Protein AF-A0A484VR83-F1 (afdb_monomer)

pLDDT: mean 84.66, std 15.94, range [39.41, 95.12]

InterPro domains:
  IPR002302 Leucine-tRNA ligase [PTHR43740] (10-91)
  IPR009008 Valyl/Leucyl/Isoleucyl-tRNA synthetase, editing domain [G3DSA:3.90.740.10] (3-96)
  IPR009008 Valyl/Leucyl/Isoleucyl-tRNA synthetase, editing domain [SSF50677] (5-93)
  IPR025709 Leucyl-tRNA synthetase, editing domain [PF13603] (9-93)

Organism: Escherichia coli (NCBI:txid562)

Nearest PDB structures (foldseek):
  5on3-assembly1_A  TM=9.960E-01  e=7.427E-13  Escherichia coli K-12
  2ajg-assembly2_B  TM=9.868E-01  e=5.677E-13  Escherichia coli
  2aji-assembly1_A  TM=9.731E-01  e=8.494E-13  Escherichia coli
  4arc-assembly1_A  TM=9.915E-01  e=1.778E-12  Escherichia coli K-12
  5on3-assembly2_D  TM=9.495E-01  e=7.943E-13  Escherichia coli K-12

Foldseek 3Di:
DDDDCPPDDPKDKDFPVDWDQDPQARDTDTDIDIPPQDCVPDPSDDDQQLQADQVSVSVCVVVVHDHDDFFADPVRHGDDPVPGHNNDDHDGDDPHPD

Structure (mmCIF, N/CA/C/O backbone):
data_AF-A0A484VR83-F1
#
_entry.id   AF-A0A484VR83-F1
#
loop_
_atom_site.group_PDB
_atom_site.id
_atom_site.type_symbol
_atom_site.label_atom_id
_atom_site.label_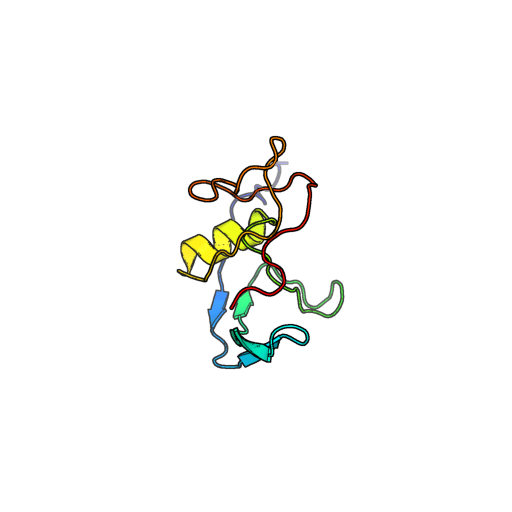alt_id
_atom_site.label_comp_id
_atom_site.label_asym_id
_atom_site.label_entity_id
_atom_site.label_seq_id
_atom_site.pdbx_PDB_ins_code
_atom_site.Cartn_x
_atom_site.Cartn_y
_atom_site.Cartn_z
_atom_site.occupancy
_atom_site.B_iso_or_equiv
_atom_site.auth_seq_id
_atom_site.auth_comp_id
_atom_site.auth_asym_id
_atom_site.auth_atom_id
_atom_site.pdbx_PDB_model_num
ATOM 1 N N . MET A 1 1 ? -11.142 37.823 -8.256 1.00 40.00 1 MET A N 1
ATOM 2 C CA . MET A 1 1 ? -11.480 36.614 -7.468 1.00 40.00 1 MET A CA 1
ATOM 3 C C . MET A 1 1 ? -10.237 35.743 -7.327 1.00 40.00 1 MET A C 1
ATOM 5 O O . MET A 1 1 ? -9.712 35.314 -8.350 1.00 40.00 1 MET A O 1
ATOM 9 N N . PRO A 1 2 ? -9.700 35.530 -6.116 1.00 40.84 2 PRO A N 1
ATOM 10 C CA . PRO A 1 2 ? -8.487 34.742 -5.941 1.00 40.84 2 PRO A CA 1
ATOM 11 C C . PRO A 1 2 ? -8.808 33.253 -6.136 1.00 40.84 2 PRO A C 1
ATOM 13 O O . PRO A 1 2 ? -9.695 32.705 -5.487 1.00 40.84 2 PRO A O 1
ATOM 16 N N . LYS A 1 3 ? -8.092 32.606 -7.062 1.00 39.41 3 LYS A N 1
ATOM 17 C CA . LYS A 1 3 ? -8.181 31.168 -7.351 1.00 39.41 3 LYS A CA 1
ATOM 18 C C . LYS A 1 3 ? -7.906 30.388 -6.057 1.00 39.41 3 LYS A C 1
ATOM 20 O O . LYS A 1 3 ? -6.783 30.430 -5.550 1.00 39.41 3 LYS A O 1
ATOM 25 N N . LEU A 1 4 ? -8.921 29.719 -5.501 1.00 43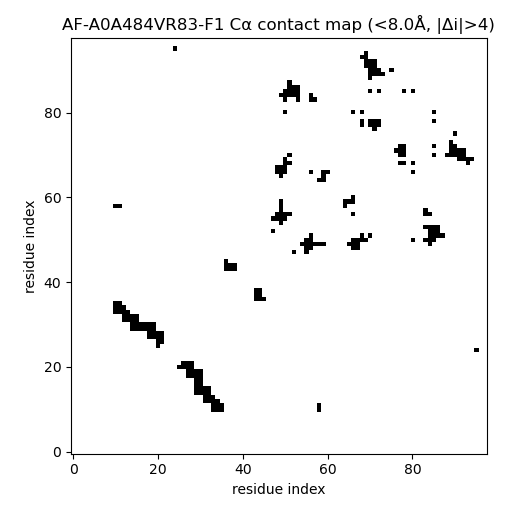.34 4 LEU A N 1
ATOM 26 C CA . LEU A 1 4 ? -8.782 28.913 -4.286 1.00 43.34 4 LEU A CA 1
ATOM 27 C C . LEU A 1 4 ? -7.660 27.874 -4.468 1.00 43.34 4 LEU A C 1
ATOM 29 O O . LEU A 1 4 ? -7.705 27.016 -5.350 1.00 43.34 4 LEU A O 1
ATOM 33 N N . LYS A 1 5 ? -6.641 27.964 -3.606 1.00 41.19 5 LYS A N 1
ATOM 34 C CA . LYS A 1 5 ? -5.558 26.987 -3.435 1.00 41.19 5 LYS A CA 1
ATOM 35 C C . LYS A 1 5 ? -6.124 25.683 -2.845 1.00 41.19 5 LYS A C 1
ATOM 37 O O . LYS A 1 5 ? -5.929 25.406 -1.668 1.00 41.19 5 LYS A O 1
ATOM 42 N N . TRP A 1 6 ? -6.757 24.841 -3.655 1.00 41.59 6 TRP A N 1
ATOM 43 C CA . TRP A 1 6 ? -7.144 23.477 -3.246 1.00 41.59 6 TRP A CA 1
ATOM 44 C C . TRP A 1 6 ? -5.936 22.538 -3.041 1.00 41.59 6 TRP A C 1
ATOM 46 O O . TRP A 1 6 ? -6.039 21.483 -2.426 1.00 41.59 6 TRP A O 1
ATOM 56 N N . ARG A 1 7 ? -4.745 22.948 -3.494 1.00 43.72 7 ARG A N 1
ATOM 57 C CA . ARG A 1 7 ? -3.543 22.109 -3.641 1.00 43.72 7 ARG A CA 1
ATOM 58 C C . ARG A 1 7 ? -2.752 21.809 -2.354 1.00 43.72 7 ARG A C 1
ATOM 60 O O . ARG A 1 7 ? -1.567 21.507 -2.453 1.00 43.72 7 ARG A O 1
ATOM 67 N N . ARG A 1 8 ? -3.307 21.999 -1.149 1.00 45.91 8 ARG A N 1
ATOM 68 C CA . ARG A 1 8 ? -2.482 21.990 0.082 1.00 45.91 8 ARG A CA 1
ATOM 69 C C . ARG A 1 8 ? -3.147 21.473 1.359 1.00 45.91 8 ARG A C 1
ATOM 71 O O . ARG A 1 8 ? -2.744 21.859 2.453 1.00 45.91 8 ARG A O 1
ATOM 78 N N . TRP A 1 9 ? -4.136 20.593 1.251 1.00 58.94 9 TRP A N 1
ATOM 79 C CA . TRP A 1 9 ? -4.622 19.874 2.430 1.00 58.94 9 TRP A CA 1
ATOM 80 C C . TRP A 1 9 ? -3.694 18.693 2.716 1.00 58.94 9 TRP A C 1
ATOM 82 O O . TRP A 1 9 ? -3.487 17.838 1.860 1.00 58.94 9 TRP A O 1
ATOM 92 N N . ARG A 1 10 ? -3.092 18.660 3.914 1.00 70.06 10 ARG A N 1
ATOM 93 C CA . ARG A 1 10 ? -2.299 17.503 4.357 1.00 70.06 10 ARG A CA 1
ATOM 94 C C . ARG A 1 10 ? -3.206 16.272 4.354 1.00 70.06 10 ARG A C 1
ATOM 96 O O . ARG A 1 10 ? -4.270 16.308 4.973 1.00 70.06 10 ARG A O 1
ATOM 103 N N . LYS A 1 11 ? -2.763 15.187 3.715 1.00 77.00 11 LYS A N 1
ATOM 104 C CA . LYS A 1 11 ? -3.419 13.879 3.823 1.00 77.00 11 LYS A CA 1
ATOM 105 C C . LYS A 1 11 ? -3.455 13.476 5.285 1.00 77.00 11 LYS A C 1
ATOM 107 O O . LYS A 1 11 ? -2.417 13.491 5.954 1.00 77.00 11 LYS A O 1
ATOM 112 N N . LYS A 1 12 ? -4.644 13.194 5.796 1.00 87.00 12 LYS A N 1
ATOM 113 C CA . LYS A 1 12 ? -4.864 12.752 7.170 1.00 87.00 12 LYS A CA 1
ATOM 114 C C . LYS A 1 12 ? -5.640 11.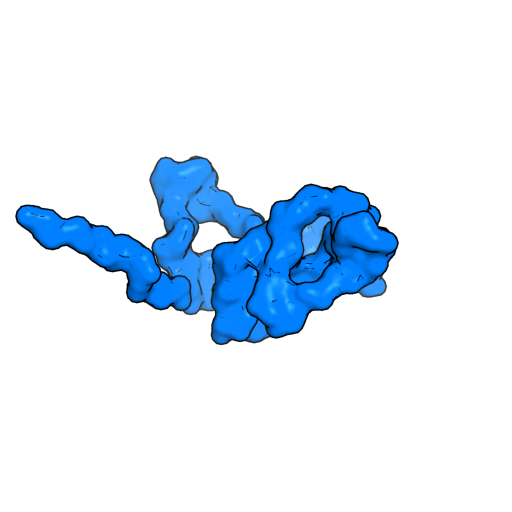451 7.119 1.00 87.00 12 LYS A C 1
ATOM 116 O O . LYS A 1 12 ? -6.611 11.344 6.377 1.00 87.00 12 LYS A O 1
ATOM 121 N N . GLY A 1 13 ? -5.217 10.503 7.932 1.00 89.00 13 GLY A N 1
ATOM 122 C CA . GLY A 1 13 ? -5.968 9.297 8.193 1.00 89.00 13 GLY A CA 1
ATOM 123 C C . GLY A 1 13 ? -5.694 8.765 9.586 1.00 89.00 13 GLY A C 1
ATOM 124 O O . GLY A 1 13 ? -4.774 9.233 10.267 1.00 89.00 13 GLY A O 1
ATOM 125 N N . VAL A 1 14 ? -6.549 7.835 9.987 1.00 92.69 14 VAL A N 1
ATOM 126 C CA . VAL A 1 14 ? -6.543 7.152 11.280 1.00 92.69 14 VAL A CA 1
ATOM 127 C C . VAL A 1 14 ? -6.718 5.660 11.011 1.00 92.69 14 VAL A C 1
ATOM 129 O O . VAL A 1 14 ? -7.541 5.280 10.172 1.00 92.69 14 VAL A O 1
ATOM 132 N N . ASP A 1 15 ? -5.931 4.835 11.700 1.00 93.75 15 ASP A N 1
ATOM 133 C CA . ASP A 1 15 ? -6.109 3.384 11.689 1.00 93.75 15 ASP A CA 1
ATOM 134 C C . ASP A 1 15 ? -7.441 3.053 12.368 1.00 93.75 15 ASP A C 1
ATOM 136 O O . ASP A 1 15 ? -7.712 3.500 13.484 1.00 93.75 15 ASP A O 1
ATOM 140 N N . THR A 1 16 ? -8.297 2.306 11.678 1.00 93.94 16 THR A N 1
ATOM 141 C CA . THR A 1 16 ? -9.609 1.930 12.214 1.00 93.94 16 THR A CA 1
ATOM 142 C C . THR A 1 16 ? -9.522 0.780 13.218 1.00 93.94 16 THR A C 1
ATOM 144 O O . THR A 1 16 ? -10.502 0.502 13.903 1.00 93.94 16 THR A O 1
ATOM 147 N N . GLY A 1 17 ? -8.378 0.091 13.289 1.00 93.75 17 GLY A N 1
ATOM 148 C CA . GLY A 1 17 ? -8.196 -1.142 14.054 1.00 93.75 17 GLY A CA 1
ATOM 149 C C . GLY A 1 17 ? -8.740 -2.387 13.347 1.00 93.75 17 GLY A C 1
ATOM 150 O O . GLY A 1 17 ? -8.393 -3.502 13.731 1.00 93.75 17 GLY A O 1
ATOM 151 N N . PHE A 1 18 ? -9.540 -2.224 12.289 1.00 95.12 18 PHE A N 1
ATOM 152 C CA . PHE A 1 18 ? -10.030 -3.336 11.485 1.00 95.12 18 PHE A CA 1
ATOM 153 C C . PHE A 1 18 ? -8.977 -3.817 10.487 1.00 95.12 18 PHE A C 1
ATOM 155 O O . PHE A 1 18 ? -8.162 -3.049 9.964 1.00 95.12 18 PHE A O 1
ATOM 162 N N . LYS A 1 19 ? -9.045 -5.113 10.187 1.00 94.94 19 LYS A N 1
ATOM 163 C CA . LYS A 1 19 ? -8.273 -5.769 9.134 1.00 94.94 19 LYS A CA 1
ATOM 164 C C . LYS A 1 19 ? -9.227 -6.315 8.080 1.00 94.94 19 LYS A C 1
ATOM 166 O O . LYS A 1 19 ? -10.310 -6.794 8.410 1.00 94.94 19 LYS A O 1
ATOM 171 N N . ALA A 1 20 ? -8.819 -6.237 6.822 1.00 93.75 20 ALA A N 1
ATOM 172 C CA . ALA A 1 20 ? -9.461 -6.943 5.723 1.00 93.75 20 ALA A CA 1
ATOM 173 C C . ALA A 1 20 ? -8.538 -8.070 5.252 1.00 93.75 20 ALA A C 1
ATOM 175 O O . ALA A 1 20 ? -7.321 -7.951 5.349 1.00 93.75 20 ALA A O 1
ATOM 176 N N . VAL A 1 21 ? -9.107 -9.155 4.737 1.00 95.06 21 VAL A N 1
ATOM 177 C CA . VAL A 1 21 ? -8.329 -10.262 4.169 1.00 95.06 21 VAL A CA 1
ATOM 178 C C . VAL A 1 21 ? -8.168 -10.022 2.675 1.00 95.06 21 VAL A C 1
ATOM 180 O O . VAL A 1 21 ? -9.159 -9.872 1.958 1.00 95.06 21 VAL A O 1
ATOM 183 N N . HIS A 1 22 ? -6.927 -9.978 2.195 1.00 91.25 22 HIS A N 1
ATOM 184 C CA . HIS A 1 22 ? -6.654 -9.844 0.772 1.00 91.25 22 HIS A CA 1
ATOM 185 C C . HIS A 1 22 ? -7.055 -11.143 0.043 1.00 91.25 22 HIS A C 1
ATOM 187 O O . HIS A 1 22 ? -6.522 -12.209 0.354 1.00 91.25 22 HIS A O 1
ATOM 193 N N . PRO A 1 23 ? -7.961 -11.098 -0.951 1.00 90.56 23 PRO A N 1
ATOM 194 C CA . PRO A 1 23 ? -8.619 -12.297 -1.478 1.00 90.56 23 PRO A CA 1
ATOM 195 C C . PRO A 1 23 ? -7.693 -13.243 -2.254 1.00 90.56 23 PRO A C 1
ATOM 197 O O . PRO A 1 23 ? -8.029 -14.410 -2.419 1.00 90.56 23 PRO A O 1
ATOM 200 N N . LEU A 1 24 ? -6.547 -12.754 -2.744 1.00 89.44 24 LEU A N 1
ATOM 201 C CA . LEU A 1 24 ? -5.591 -13.566 -3.510 1.00 89.44 24 LEU A CA 1
ATOM 202 C C . LEU A 1 24 ? -4.405 -14.062 -2.677 1.00 89.44 24 LEU A C 1
ATOM 204 O O . LEU A 1 24 ? -3.848 -15.108 -2.987 1.00 89.44 24 LEU A O 1
ATOM 208 N N . THR A 1 25 ? -4.002 -13.311 -1.649 1.00 88.06 25 THR A N 1
ATOM 209 C CA . THR A 1 25 ? -2.802 -13.624 -0.846 1.00 88.06 25 THR A CA 1
ATOM 210 C C . THR A 1 25 ? -3.160 -14.192 0.523 1.00 88.06 25 THR A C 1
ATOM 212 O O . THR A 1 25 ? -2.319 -14.817 1.156 1.00 88.06 25 THR A O 1
ATOM 215 N N . GLY A 1 26 ? -4.396 -13.988 0.993 1.00 91.19 26 GLY A N 1
ATOM 216 C CA . GLY A 1 26 ? -4.838 -14.367 2.336 1.00 91.19 26 GLY A CA 1
ATOM 217 C C . GLY A 1 26 ? -4.287 -13.472 3.451 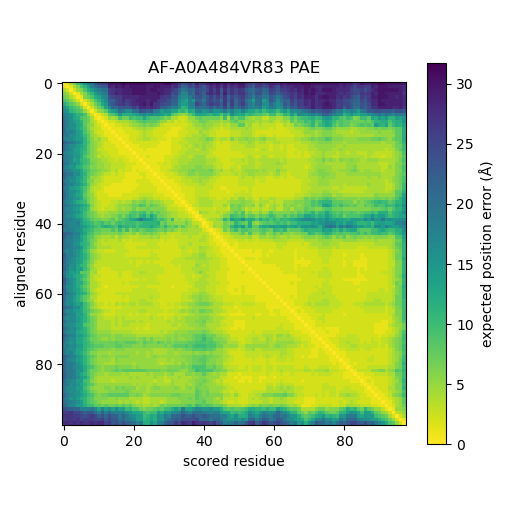1.00 91.19 26 GLY A C 1
ATOM 218 O O . GLY A 1 26 ? -4.617 -13.688 4.612 1.00 91.19 26 GLY A O 1
ATOM 219 N N . GLU A 1 27 ? -3.469 -12.471 3.122 1.00 90.00 27 GLU A N 1
ATOM 220 C CA . GLU A 1 27 ? -2.846 -11.579 4.100 1.00 90.00 27 GLU A CA 1
ATOM 221 C C . GLU A 1 27 ? -3.863 -10.611 4.714 1.00 90.00 27 GLU A C 1
ATOM 223 O O . GLU A 1 27 ? -4.758 -10.100 4.033 1.00 90.00 27 GLU A O 1
ATOM 228 N N . GLU A 1 28 ? -3.684 -10.305 5.997 1.00 93.69 28 GLU A N 1
ATOM 229 C CA . GLU A 1 28 ? -4.434 -9.246 6.663 1.00 93.69 28 GLU A CA 1
ATOM 230 C C . GLU A 1 28 ? -3.863 -7.870 6.305 1.00 93.69 28 GLU A C 1
ATOM 232 O O . GLU A 1 28 ? -2.718 -7.542 6.620 1.00 93.69 28 GLU A O 1
ATOM 237 N N . ILE A 1 29 ? -4.691 -7.026 5.691 1.00 93.38 29 ILE A N 1
ATOM 238 C CA . ILE A 1 29 ? -4.359 -5.643 5.349 1.00 93.38 29 ILE A CA 1
ATOM 239 C C . ILE A 1 29 ? -5.101 -4.667 6.276 1.00 93.38 29 ILE A C 1
ATOM 241 O O . ILE A 1 29 ? -6.287 -4.860 6.564 1.00 93.38 29 ILE A O 1
ATOM 245 N N . PRO A 1 30 ? -4.433 -3.615 6.788 1.00 94.19 30 PRO A N 1
ATOM 246 C CA . PRO A 1 30 ? -5.064 -2.649 7.681 1.00 94.19 30 PRO A CA 1
ATOM 247 C C . PRO A 1 30 ? -6.079 -1.774 6.941 1.00 94.19 30 PRO A C 1
ATOM 249 O O . PRO A 1 30 ? -5.813 -1.296 5.839 1.00 94.19 30 PRO A O 1
ATOM 252 N N . VAL A 1 31 ? -7.213 -1.497 7.585 1.00 93.94 31 VAL A N 1
ATOM 253 C CA . VAL A 1 31 ? -8.225 -0.570 7.067 1.00 93.94 31 VAL A CA 1
ATOM 254 C C . VAL A 1 31 ? -8.020 0.810 7.689 1.00 93.94 31 VAL A C 1
ATOM 256 O O . VAL A 1 31 ? -8.034 0.966 8.911 1.00 93.94 31 VAL A O 1
ATOM 259 N N . TRP A 1 32 ? -7.857 1.828 6.845 1.00 93.75 32 TRP A N 1
ATOM 260 C CA . TRP A 1 32 ? -7.637 3.212 7.266 1.00 93.75 32 TRP A CA 1
ATOM 261 C C . TRP A 1 32 ? -8.794 4.109 6.841 1.00 93.75 32 TRP A C 1
ATOM 263 O O . TRP A 1 32 ? -9.228 4.080 5.691 1.00 93.75 32 TRP A O 1
ATOM 273 N N . ALA A 1 33 ? -9.241 4.970 7.753 1.00 91.38 33 ALA A N 1
ATOM 274 C CA . ALA A 1 33 ? -10.133 6.068 7.414 1.00 91.38 33 ALA A CA 1
ATOM 275 C C . ALA A 1 33 ? -9.278 7.256 6.967 1.00 91.38 33 ALA A C 1
ATOM 277 O O . ALA A 1 33 ? -8.474 7.763 7.753 1.00 91.38 33 ALA A O 1
ATOM 278 N N . ALA A 1 34 ? -9.431 7.704 5.721 1.00 88.94 34 ALA A N 1
ATOM 279 C CA . ALA A 1 34 ? -8.626 8.782 5.159 1.00 88.94 34 ALA A CA 1
ATOM 280 C C . ALA A 1 34 ? -9.485 9.890 4.542 1.00 88.94 34 ALA A C 1
ATOM 282 O O . ALA A 1 34 ? -10.483 9.638 3.876 1.00 88.94 34 ALA A O 1
ATOM 283 N N . ASN A 1 35 ? -9.061 11.142 4.721 1.00 86.00 35 ASN A N 1
ATOM 284 C CA . ASN A 1 35 ? -9.831 12.324 4.320 1.00 86.00 35 ASN A CA 1
ATOM 285 C C . ASN A 1 35 ? -9.901 12.583 2.805 1.00 86.00 35 ASN A C 1
ATOM 287 O O . ASN A 1 35 ? -10.542 13.542 2.384 1.00 86.00 35 ASN A O 1
ATOM 291 N N . PHE A 1 36 ? -9.201 11.786 2.001 1.00 81.81 36 PHE A N 1
ATOM 292 C CA . PHE A 1 36 ? -9.197 11.890 0.542 1.00 81.81 36 PHE A CA 1
ATOM 293 C C . PHE A 1 36 ? -10.056 10.812 -0.134 1.00 81.81 36 PHE A C 1
ATOM 295 O O . PHE A 1 36 ? -10.162 10.811 -1.359 1.00 81.81 36 PHE A O 1
ATOM 302 N N . VAL A 1 37 ? -10.676 9.922 0.649 1.00 81.19 37 VAL A N 1
ATOM 303 C CA . VAL A 1 37 ? -11.673 8.958 0.174 1.00 81.19 37 VAL A CA 1
ATOM 304 C C . VAL A 1 37 ? -13.053 9.584 0.367 1.00 81.19 37 VAL A C 1
ATOM 306 O O . VAL A 1 37 ? -13.448 9.900 1.488 1.00 81.19 37 VAL A O 1
ATOM 309 N N . LEU A 1 38 ? -13.764 9.832 -0.734 1.00 80.56 38 LEU A N 1
ATOM 310 C CA . LEU A 1 38 ? -15.078 10.476 -0.719 1.00 80.56 38 LEU A CA 1
ATOM 311 C C . LEU A 1 38 ? -16.170 9.407 -0.639 1.00 80.56 38 LEU A C 1
ATOM 313 O O . LEU A 1 38 ? -16.273 8.574 -1.533 1.00 80.56 38 LEU A O 1
ATOM 317 N N . MET A 1 39 ? -17.011 9.459 0.396 1.00 77.81 39 MET A N 1
ATOM 318 C CA . MET A 1 39 ? -18.103 8.489 0.591 1.00 77.81 39 MET A CA 1
ATOM 319 C C . MET A 1 39 ? -19.115 8.476 -0.560 1.00 77.81 39 MET A C 1
ATOM 321 O O . MET A 1 39 ? -19.677 7.437 -0.883 1.00 77.81 39 MET A O 1
ATOM 325 N N . GLU A 1 40 ? -19.329 9.629 -1.188 1.00 76.00 40 GLU A N 1
ATOM 326 C CA . GLU A 1 40 ? -20.307 9.825 -2.264 1.00 76.00 40 GLU A CA 1
ATOM 327 C C . GLU A 1 40 ? -19.763 9.419 -3.644 1.00 76.00 40 GLU A C 1
ATOM 329 O O . GLU A 1 40 ? -20.498 9.446 -4.630 1.00 76.00 40 GLU A O 1
ATOM 334 N N . TYR A 1 41 ? -18.478 9.058 -3.738 1.00 73.44 41 TYR A N 1
ATOM 335 C CA . TYR A 1 41 ? -17.827 8.708 -4.996 1.00 73.44 41 TYR A CA 1
ATOM 336 C C . TYR A 1 41 ? -17.344 7.254 -4.987 1.00 73.44 41 TYR A C 1
ATOM 338 O O . TYR A 1 41 ? -16.500 6.859 -4.183 1.00 73.44 41 TYR A O 1
ATOM 346 N N . GLY A 1 42 ? -17.861 6.450 -5.919 1.00 80.88 42 GLY A N 1
ATOM 347 C CA . GLY A 1 42 ? -17.603 5.011 -5.963 1.00 80.88 42 GLY A CA 1
ATOM 348 C C . GLY A 1 42 ? -18.397 4.265 -4.889 1.00 80.88 42 GLY A C 1
ATOM 349 O O . GLY A 1 42 ? -19.603 4.452 -4.772 1.00 80.88 42 GLY A O 1
ATOM 350 N N . THR A 1 43 ? -17.725 3.410 -4.117 1.00 85.81 43 THR A N 1
ATOM 351 C CA . THR A 1 43 ? -18.323 2.630 -3.015 1.00 85.81 43 THR A CA 1
ATOM 352 C C . THR A 1 43 ? -18.035 3.221 -1.631 1.00 85.81 43 THR A C 1
ATOM 354 O O . THR A 1 43 ? -18.390 2.619 -0.621 1.00 85.81 43 THR A O 1
ATOM 357 N N . GLY A 1 44 ? -17.344 4.366 -1.567 1.00 83.69 44 GLY A N 1
ATOM 358 C CA . GLY A 1 44 ? -16.825 4.934 -0.320 1.00 83.69 44 GLY A CA 1
ATOM 359 C C . GLY A 1 44 ? -15.571 4.233 0.222 1.00 83.69 44 GLY A C 1
ATOM 360 O O . GLY A 1 44 ? -15.130 4.545 1.325 1.00 83.69 44 GLY A O 1
ATOM 361 N N . ALA A 1 45 ? -14.970 3.317 -0.545 1.00 87.31 45 ALA A N 1
ATOM 362 C CA . ALA A 1 45 ? -13.719 2.640 -0.212 1.00 87.31 45 ALA A CA 1
ATOM 363 C C . ALA A 1 45 ? -12.797 2.550 -1.439 1.00 87.31 45 ALA A C 1
ATOM 365 O O . ALA A 1 45 ? -13.258 2.404 -2.571 1.00 87.31 45 ALA A O 1
ATOM 366 N N . VAL A 1 46 ? -11.484 2.624 -1.209 1.00 89.56 46 VAL A N 1
ATOM 367 C CA . VAL A 1 46 ? -10.446 2.512 -2.245 1.00 89.56 46 VAL A CA 1
ATOM 368 C C . VAL A 1 46 ? -9.363 1.558 -1.747 1.00 89.56 46 VAL A C 1
ATOM 370 O O . VAL A 1 46 ? -8.961 1.631 -0.587 1.00 89.56 46 VAL A 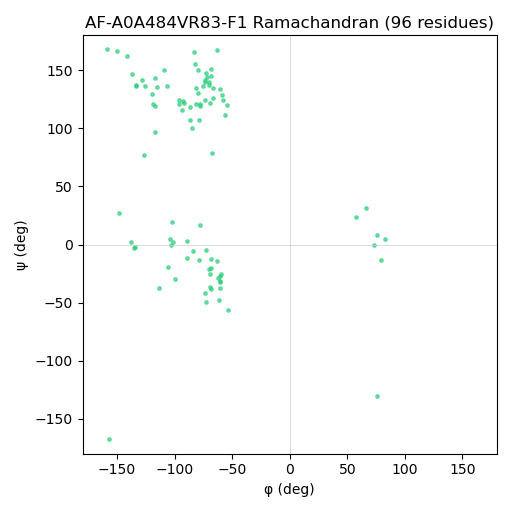O 1
ATOM 373 N N . MET A 1 47 ? -8.890 0.666 -2.618 1.00 91.12 47 MET A N 1
ATOM 374 C CA . MET A 1 47 ? -7.713 -0.159 -2.351 1.00 91.12 47 MET A CA 1
ATOM 375 C C . MET A 1 47 ? -6.453 0.679 -2.569 1.00 91.12 47 MET A C 1
ATOM 377 O O . MET A 1 47 ? -6.241 1.174 -3.673 1.00 91.12 47 MET A O 1
ATOM 381 N N . ALA A 1 48 ? -5.625 0.815 -1.532 1.00 91.00 48 ALA A N 1
ATOM 382 C CA . ALA A 1 48 ? -4.367 1.542 -1.635 1.00 91.00 48 ALA A CA 1
ATOM 383 C C . ALA A 1 48 ? -3.282 0.675 -2.294 1.00 91.00 48 ALA A C 1
ATOM 385 O O . ALA A 1 48 ? -3.039 -0.448 -1.846 1.00 91.00 48 ALA A O 1
ATOM 386 N N . VAL A 1 49 ? -2.591 1.209 -3.305 1.00 94.25 49 VAL A N 1
ATOM 387 C CA . VAL A 1 49 ? -1.442 0.551 -3.959 1.00 94.25 49 VAL A CA 1
ATOM 388 C C . VAL A 1 49 ? -0.238 1.502 -3.958 1.00 94.25 49 VAL A C 1
ATOM 390 O O . VAL A 1 49 ? 0.088 2.104 -4.983 1.00 94.25 49 VAL A O 1
ATOM 393 N N . PRO A 1 50 ? 0.461 1.656 -2.814 1.00 93.38 50 PRO A N 1
ATOM 394 C CA . PRO A 1 50 ? 1.466 2.705 -2.634 1.00 93.38 50 PRO A CA 1
ATOM 395 C C . PRO A 1 50 ? 2.646 2.647 -3.604 1.00 93.38 50 PRO A C 1
ATOM 397 O O . PRO A 1 50 ? 3.242 3.676 -3.887 1.00 93.38 50 PRO A O 1
ATOM 400 N N . GLY A 1 51 ? 2.992 1.470 -4.131 1.00 92.94 51 GLY A N 1
ATOM 401 C CA . GLY A 1 51 ? 4.081 1.360 -5.103 1.00 92.94 51 GLY A CA 1
ATOM 402 C C . GLY A 1 51 ? 3.760 1.970 -6.471 1.00 92.94 51 GLY A C 1
ATOM 403 O O . GLY A 1 51 ? 4.683 2.307 -7.210 1.00 92.94 51 GLY A O 1
ATOM 404 N N . HIS A 1 52 ? 2.472 2.140 -6.799 1.00 95.00 52 HIS A N 1
ATOM 405 C CA . HIS A 1 52 ? 2.022 2.492 -8.152 1.00 95.00 52 HIS A CA 1
ATOM 406 C C . HIS A 1 52 ? 0.948 3.592 -8.220 1.00 95.00 52 HIS A C 1
ATOM 408 O O . HIS A 1 52 ? 0.601 4.038 -9.312 1.00 95.00 52 HIS A O 1
ATOM 414 N N . ASP A 1 53 ? 0.459 4.091 -7.082 1.00 93.12 53 ASP A N 1
ATOM 415 C CA . ASP A 1 53 ? -0.342 5.315 -6.991 1.00 93.12 53 ASP A CA 1
ATOM 416 C C . A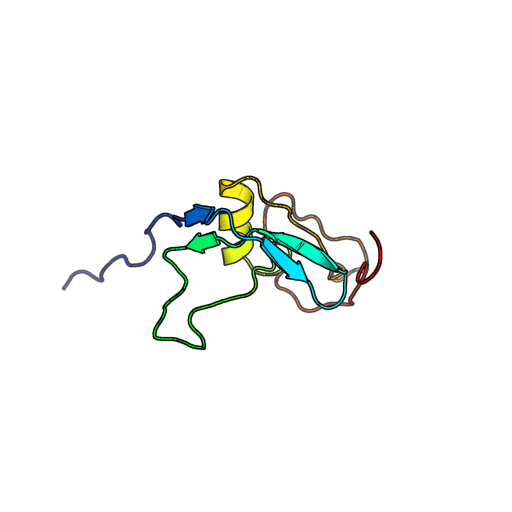SP A 1 53 ? 0.383 6.341 -6.110 1.00 93.12 53 ASP A C 1
ATOM 418 O O . ASP A 1 53 ? 0.649 6.116 -4.928 1.00 93.12 53 ASP A O 1
ATOM 422 N N . GLN A 1 54 ? 0.688 7.508 -6.683 1.00 91.69 54 GLN A N 1
ATOM 423 C CA . GLN A 1 54 ? 1.424 8.564 -5.985 1.00 91.69 54 GLN A CA 1
ATOM 424 C C . GLN A 1 54 ? 0.676 9.090 -4.751 1.00 91.69 54 GLN A C 1
ATOM 426 O O . GLN A 1 54 ? 1.285 9.565 -3.788 1.00 91.69 54 GLN A O 1
ATOM 431 N N . ARG A 1 55 ? -0.661 9.037 -4.752 1.00 90.25 55 ARG A N 1
ATOM 432 C CA . ARG A 1 55 ? -1.437 9.521 -3.616 1.00 90.25 55 ARG A CA 1
ATOM 433 C C . ARG A 1 55 ? -1.334 8.562 -2.442 1.00 90.25 55 ARG A C 1
ATOM 435 O O . ARG A 1 55 ? -1.164 9.041 -1.316 1.00 90.25 55 ARG A O 1
ATOM 442 N N . ASP A 1 56 ? -1.404 7.273 -2.730 1.00 92.62 56 ASP A N 1
ATOM 443 C CA . ASP A 1 56 ? -1.242 6.205 -1.751 1.00 92.62 56 ASP A CA 1
ATOM 444 C C . ASP A 1 56 ? 0.195 6.146 -1.236 1.00 92.62 56 ASP A C 1
ATOM 446 O O . ASP A 1 56 ? 0.385 5.997 -0.033 1.00 92.62 56 ASP A O 1
ATOM 450 N N . TYR A 1 57 ? 1.192 6.373 -2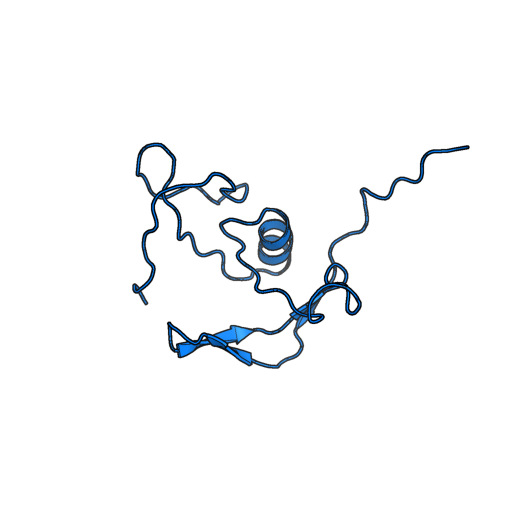.100 1.00 93.88 57 TYR A N 1
ATOM 451 C CA . TYR A 1 57 ? 2.602 6.496 -1.718 1.00 93.88 57 TYR A CA 1
ATOM 452 C C . TYR A 1 57 ? 2.800 7.543 -0.625 1.00 93.88 57 TYR A C 1
ATOM 454 O O . TYR A 1 57 ? 3.263 7.235 0.466 1.00 93.88 57 TYR A O 1
ATOM 462 N N . GLU A 1 58 ? 2.360 8.781 -0.864 1.00 92.19 58 GLU A N 1
ATOM 463 C CA . GLU A 1 58 ? 2.511 9.859 0.119 1.00 92.19 58 GLU A CA 1
ATOM 464 C C . GLU A 1 58 ? 1.796 9.560 1.446 1.00 92.19 58 GLU A C 1
ATOM 466 O O . GLU A 1 58 ? 2.225 10.031 2.501 1.00 92.19 58 GLU A O 1
ATOM 471 N N . PHE A 1 59 ? 0.688 8.814 1.410 1.00 92.12 59 PHE A N 1
ATOM 472 C CA . PHE A 1 59 ? -0.001 8.381 2.621 1.00 92.12 59 PHE A CA 1
ATOM 473 C C . PHE A 1 59 ? 0.794 7.286 3.340 1.00 92.12 59 PHE A C 1
ATOM 475 O O . PHE A 1 59 ? 1.077 7.421 4.528 1.00 92.12 59 PHE A O 1
ATOM 482 N N . ALA A 1 60 ? 1.219 6.251 2.620 1.00 93.19 60 ALA A N 1
ATOM 483 C CA . ALA A 1 60 ? 1.991 5.142 3.156 1.00 93.19 60 ALA A CA 1
ATOM 484 C C . ALA A 1 60 ? 3.334 5.599 3.734 1.00 93.19 60 ALA A C 1
ATOM 486 O O . ALA A 1 60 ? 3.621 5.292 4.887 1.00 93.19 60 ALA A O 1
ATOM 487 N N . SER A 1 61 ? 4.099 6.423 3.012 1.00 93.00 61 SER A N 1
ATOM 488 C CA . SER A 1 61 ? 5.360 6.993 3.502 1.00 93.00 61 SER A CA 1
ATOM 489 C C . SER A 1 61 ? 5.153 7.848 4.751 1.00 93.00 61 SER A C 1
ATOM 491 O O . SER A 1 61 ? 5.976 7.828 5.662 1.00 93.00 61 SER A O 1
ATOM 493 N N . LYS A 1 62 ? 4.041 8.594 4.832 1.00 92.12 62 LYS A N 1
ATOM 494 C CA . LYS A 1 62 ? 3.733 9.424 6.003 1.00 92.12 62 LYS A CA 1
ATOM 495 C C . LYS A 1 62 ? 3.383 8.591 7.239 1.00 92.12 62 LYS A C 1
ATOM 497 O O . LYS A 1 62 ? 3.692 9.015 8.350 1.00 92.12 62 LYS A O 1
ATOM 502 N N . TYR A 1 63 ? 2.690 7.471 7.054 1.00 91.94 63 TYR A N 1
ATOM 503 C CA . TYR A 1 63 ? 2.174 6.634 8.141 1.00 91.94 63 TYR A CA 1
ATOM 504 C C . TYR A 1 63 ? 2.988 5.350 8.372 1.00 91.94 63 TYR A C 1
ATOM 506 O O . TYR A 1 63 ? 2.611 4.549 9.220 1.00 91.94 63 TYR A O 1
ATOM 514 N N . GLY A 1 64 ? 4.105 5.166 7.661 1.00 92.06 64 GLY A N 1
ATOM 515 C CA . GLY A 1 64 ? 4.974 3.993 7.788 1.00 92.06 64 GLY A CA 1
ATOM 516 C C . GLY A 1 64 ? 4.319 2.690 7.323 1.00 92.06 64 GLY A C 1
ATOM 517 O O . GLY A 1 64 ? 4.594 1.635 7.888 1.00 92.06 64 GLY A O 1
ATOM 518 N N . LEU A 1 65 ? 3.417 2.758 6.340 1.00 92.25 65 LEU A N 1
ATOM 519 C CA . LEU A 1 65 ? 2.752 1.578 5.785 1.00 92.25 65 LEU A CA 1
ATOM 520 C C . LEU A 1 65 ? 3.637 0.887 4.746 1.00 92.25 65 LEU A C 1
ATOM 522 O O . LEU A 1 65 ? 4.484 1.519 4.118 1.00 92.25 65 LEU A O 1
ATOM 526 N N . ASN A 1 66 ? 3.404 -0.410 4.547 1.00 92.12 66 ASN A N 1
ATOM 527 C CA . ASN A 1 66 ? 4.153 -1.210 3.585 1.00 92.12 66 ASN A CA 1
ATOM 528 C C . ASN A 1 66 ? 3.986 -0.674 2.149 1.00 92.12 66 ASN A C 1
ATOM 530 O O . ASN A 1 66 ? 2.867 -0.416 1.702 1.00 92.12 66 ASN A O 1
ATOM 534 N N . ILE A 1 67 ? 5.097 -0.553 1.420 1.00 93.69 67 ILE A N 1
ATOM 535 C CA . ILE A 1 67 ? 5.139 -0.133 0.015 1.00 93.69 67 ILE A CA 1
ATOM 536 C C . ILE A 1 67 ? 5.705 -1.305 -0.790 1.00 93.69 67 ILE A C 1
ATOM 538 O O . ILE A 1 67 ? 6.915 -1.501 -0.844 1.00 93.69 67 ILE A O 1
ATOM 542 N N . LYS A 1 68 ? 4.817 -2.108 -1.388 1.00 91.19 68 LYS A N 1
ATOM 543 C CA . LYS A 1 68 ? 5.186 -3.301 -2.165 1.00 91.19 68 LYS A CA 1
ATOM 544 C C . LYS A 1 68 ? 5.240 -2.972 -3.666 1.00 91.19 68 LYS A C 1
ATOM 546 O O . LYS A 1 68 ? 4.209 -2.559 -4.206 1.00 91.19 68 LYS A O 1
ATOM 551 N N . PRO A 1 69 ? 6.384 -3.154 -4.350 1.00 93.19 69 PRO A N 1
ATOM 552 C CA . PRO A 1 69 ? 6.444 -3.064 -5.804 1.00 93.19 69 PRO A CA 1
ATOM 553 C C . PRO A 1 69 ? 5.842 -4.323 -6.444 1.00 93.19 69 PRO A C 1
ATOM 555 O O . PRO A 1 69 ? 6.114 -5.440 -6.011 1.00 93.19 69 PRO A O 1
ATOM 558 N N . VAL A 1 70 ? 5.025 -4.145 -7.482 1.00 93.12 70 VAL A N 1
ATOM 559 C CA . VAL A 1 70 ? 4.443 -5.248 -8.275 1.00 93.12 70 VAL A CA 1
ATOM 560 C C . VAL A 1 70 ? 4.531 -5.026 -9.789 1.00 93.12 70 VAL A C 1
ATOM 562 O O . VAL A 1 70 ? 4.144 -5.903 -10.559 1.00 93.12 70 VAL A O 1
ATOM 565 N N . ILE A 1 71 ? 5.060 -3.883 -10.238 1.00 94.00 71 ILE A N 1
ATOM 566 C CA . ILE A 1 71 ? 5.328 -3.560 -11.648 1.00 94.00 71 ILE A CA 1
ATOM 567 C C . ILE A 1 71 ? 6.822 -3.296 -11.836 1.00 94.00 71 ILE A C 1
ATOM 569 O 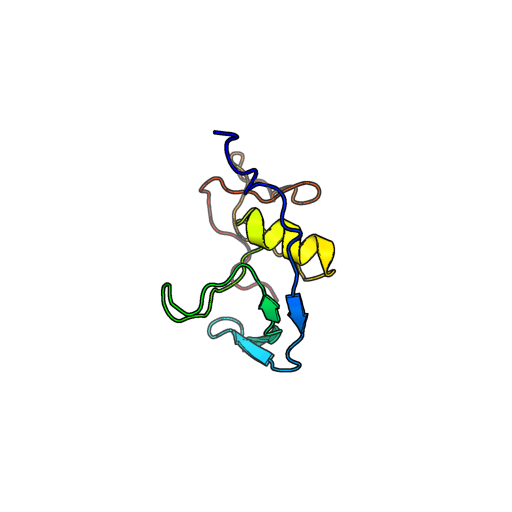O . ILE A 1 71 ? 7.398 -2.506 -11.090 1.00 94.00 71 ILE A O 1
ATOM 573 N N . LEU A 1 72 ? 7.437 -3.948 -12.823 1.00 94.75 72 LEU A N 1
ATOM 574 C CA . LEU A 1 72 ? 8.830 -3.716 -13.205 1.00 94.75 72 LEU A CA 1
ATOM 575 C C . LEU A 1 72 ? 9.007 -2.331 -13.837 1.00 94.75 72 LEU A C 1
ATOM 577 O O . LEU A 1 72 ? 8.099 -1.811 -14.494 1.00 94.75 72 LEU A O 1
ATOM 581 N N . ALA A 1 73 ? 10.202 -1.765 -13.683 1.00 93.38 73 ALA A N 1
ATOM 582 C CA . ALA A 1 73 ? 10.609 -0.570 -14.407 1.00 93.38 73 ALA A CA 1
ATOM 583 C C . ALA A 1 73 ? 10.660 -0.829 -15.927 1.00 93.38 73 ALA A C 1
ATOM 585 O O . ALA A 1 73 ? 10.607 -1.968 -16.396 1.00 93.38 73 ALA A O 1
ATOM 586 N N . ALA A 1 74 ? 10.768 0.242 -16.717 1.00 91.38 74 ALA A N 1
ATOM 587 C CA . ALA A 1 74 ? 10.731 0.161 -18.180 1.00 91.38 74 ALA A CA 1
ATOM 588 C C . ALA A 1 74 ? 11.843 -0.721 -18.786 1.00 91.38 74 ALA A C 1
ATOM 590 O O . ALA A 1 74 ? 11.670 -1.265 -19.874 1.00 91.38 74 ALA A O 1
ATOM 591 N N . ASP A 1 75 ? 12.965 -0.876 -18.084 1.00 92.69 75 ASP A N 1
ATOM 592 C CA . ASP A 1 75 ? 14.097 -1.725 -18.469 1.00 92.69 75 ASP A CA 1
ATOM 593 C C . ASP A 1 75 ? 13.985 -3.178 -17.960 1.00 92.69 75 ASP A C 1
ATOM 595 O O . ASP A 1 75 ? 14.886 -3.984 -18.188 1.00 92.69 75 ASP A O 1
ATOM 599 N N . GLY A 1 76 ? 12.880 -3.529 -17.294 1.00 91.38 76 GLY A N 1
ATOM 600 C CA . GLY A 1 76 ? 12.633 -4.857 -16.733 1.00 91.38 76 GLY A CA 1
ATOM 601 C C . GLY A 1 76 ? 13.265 -5.102 -15.360 1.00 91.38 76 GLY A C 1
ATOM 602 O O . GLY A 1 76 ? 13.173 -6.222 -14.857 1.00 91.38 76 GLY A O 1
ATOM 603 N N . SER A 1 77 ? 13.889 -4.094 -14.746 1.00 93.56 77 SER A N 1
ATOM 604 C CA . SER A 1 77 ? 14.432 -4.181 -13.386 1.00 93.56 77 SER A CA 1
ATOM 605 C C . SER A 1 77 ? 13.370 -3.930 -12.303 1.00 93.56 77 SER A C 1
ATOM 607 O O . SER A 1 77 ? 12.261 -3.459 -12.583 1.00 93.56 77 SER A O 1
ATOM 609 N N . GLU A 1 78 ? 13.687 -4.267 -11.048 1.00 93.44 78 GLU A N 1
ATOM 610 C CA . GLU A 1 78 ? 12.840 -3.887 -9.911 1.00 93.44 78 GLU A CA 1
ATOM 611 C C . GLU A 1 78 ? 12.852 -2.356 -9.737 1.00 93.44 78 GLU A C 1
ATOM 613 O O . GLU A 1 78 ? 13.920 -1.744 -9.805 1.00 93.44 78 GLU A O 1
ATOM 618 N N . PRO A 1 79 ? 11.692 -1.711 -9.519 1.00 93.38 79 PRO A N 1
ATOM 619 C CA . PRO A 1 79 ? 11.626 -0.259 -9.450 1.00 93.38 79 PRO A CA 1
ATOM 620 C C . PRO A 1 79 ? 12.223 0.287 -8.147 1.00 93.38 79 PRO A C 1
ATOM 622 O O . PRO A 1 79 ? 11.972 -0.240 -7.062 1.00 93.38 79 PRO A O 1
ATOM 625 N N . ASP A 1 80 ? 12.924 1.418 -8.240 1.00 93.75 80 ASP A N 1
ATOM 626 C CA . ASP A 1 80 ? 13.292 2.214 -7.068 1.00 93.75 80 ASP A CA 1
ATOM 627 C C . ASP A 1 80 ? 12.095 3.061 -6.608 1.00 93.75 80 ASP A C 1
ATOM 629 O O . ASP A 1 80 ? 11.715 4.044 -7.247 1.00 93.75 80 ASP A O 1
ATOM 633 N N . LEU A 1 81 ? 11.503 2.665 -5.480 1.00 93.56 81 LEU A N 1
ATOM 634 C CA . LEU A 1 81 ? 10.385 3.355 -4.834 1.00 93.56 81 LEU A CA 1
ATOM 635 C C . LEU A 1 81 ? 10.825 4.184 -3.617 1.00 93.56 81 LEU A C 1
ATOM 637 O O . LEU A 1 81 ? 10.005 4.494 -2.760 1.00 93.56 81 LEU A O 1
ATOM 641 N N . SER A 1 82 ? 12.110 4.531 -3.493 1.00 91.81 82 SER A N 1
ATOM 642 C CA . SER A 1 82 ? 12.618 5.292 -2.341 1.00 91.81 82 SER A CA 1
ATOM 643 C C . SER A 1 82 ? 12.127 6.744 -2.297 1.00 91.81 82 SER A C 1
ATOM 645 O O . SER A 1 82 ? 12.080 7.351 -1.225 1.00 91.81 82 SER A O 1
ATOM 647 N N . GLN A 1 83 ? 11.771 7.316 -3.452 1.00 91.56 83 GLN A N 1
ATOM 648 C CA . GLN A 1 83 ? 11.355 8.717 -3.576 1.00 91.56 83 GLN A CA 1
ATOM 649 C C . GLN A 1 83 ? 9.884 8.888 -3.966 1.00 91.56 83 GLN A C 1
ATOM 651 O O . GLN A 1 83 ? 9.236 9.818 -3.480 1.00 91.56 83 GLN A O 1
ATOM 656 N N . GLN A 1 84 ? 9.349 8.026 -4.833 1.00 94.06 84 GLN A N 1
ATOM 657 C CA . GLN A 1 84 ? 8.012 8.180 -5.413 1.00 94.06 84 GLN A CA 1
ATOM 658 C C . GLN A 1 84 ? 7.447 6.852 -5.936 1.00 94.06 84 GLN A C 1
ATOM 660 O O . GLN A 1 84 ? 8.182 5.878 -6.090 1.00 94.06 84 GLN A O 1
ATOM 665 N N . ALA A 1 85 ? 6.149 6.832 -6.253 1.00 94.94 85 ALA A N 1
ATOM 666 C CA . ALA A 1 85 ? 5.510 5.690 -6.901 1.00 94.94 85 ALA A CA 1
ATOM 667 C C . ALA A 1 85 ? 5.921 5.565 -8.377 1.00 94.94 85 ALA A C 1
ATOM 669 O O . ALA A 1 85 ? 6.074 6.568 -9.081 1.00 94.94 85 ALA A O 1
ATOM 670 N N . LEU A 1 86 ? 5.994 4.329 -8.877 1.00 95.12 86 LEU A N 1
ATOM 671 C CA . LEU A 1 86 ? 6.074 4.055 -10.310 1.00 95.12 86 LEU A CA 1
ATOM 672 C C . LEU A 1 86 ? 4.657 4.022 -10.893 1.00 95.12 86 LEU A C 1
ATOM 674 O O . LEU A 1 86 ? 3.961 3.016 -10.776 1.00 95.12 86 LEU A O 1
ATOM 678 N N . THR A 1 87 ? 4.238 5.110 -11.538 1.00 94.19 87 THR A N 1
ATOM 679 C CA . THR A 1 87 ? 2.892 5.233 -12.133 1.00 94.19 87 THR A CA 1
ATOM 680 C C . THR A 1 87 ? 2.806 4.747 -13.580 1.00 94.19 87 THR A C 1
ATOM 682 O O . THR A 1 87 ? 1.710 4.646 -14.133 1.00 94.19 87 THR A O 1
ATOM 685 N N . GLU A 1 88 ? 3.950 4.494 -14.215 1.00 92.88 88 GLU A N 1
ATOM 686 C CA . GLU A 1 88 ? 4.002 3.969 -15.577 1.00 92.88 88 GLU A CA 1
ATOM 687 C C . GLU A 1 88 ? 3.480 2.531 -15.625 1.00 92.88 88 GLU A C 1
ATOM 689 O O . GLU A 1 88 ? 3.679 1.732 -14.707 1.00 92.88 88 GLU A O 1
ATOM 694 N N . LYS A 1 89 ? 2.807 2.187 -16.725 1.00 92.38 89 LYS A N 1
ATOM 695 C CA . LYS A 1 89 ? 2.377 0.807 -16.961 1.00 92.38 89 LYS A CA 1
ATOM 696 C C . LYS A 1 89 ? 3.594 -0.039 -17.327 1.00 92.38 89 LYS A C 1
ATOM 698 O O . LYS A 1 89 ? 4.423 0.386 -18.125 1.00 92.38 89 LYS A O 1
ATOM 703 N N . GLY A 1 90 ? 3.655 -1.257 -16.805 1.00 91.94 90 GLY A N 1
ATOM 704 C CA . GLY A 1 90 ? 4.771 -2.167 -17.041 1.00 91.94 90 GLY A CA 1
ATOM 705 C C . GLY A 1 90 ? 4.383 -3.626 -16.838 1.00 91.94 90 GLY A C 1
ATOM 706 O O . GLY A 1 90 ? 3.203 -3.972 -16.741 1.00 91.94 90 GLY A O 1
ATOM 707 N N . VAL A 1 91 ? 5.395 -4.486 -16.785 1.00 94.25 91 VAL A N 1
ATOM 708 C CA . VAL A 1 91 ? 5.222 -5.930 -16.602 1.00 94.25 91 VAL A CA 1
ATOM 709 C C . VAL A 1 91 ? 5.022 -6.243 -15.121 1.00 94.25 91 VAL A C 1
ATOM 711 O O . VAL A 1 91 ? 5.741 -5.730 -14.268 1.00 94.25 91 VAL A O 1
ATOM 714 N N . LEU A 1 92 ? 4.045 -7.098 -14.818 1.00 92.62 92 LEU A N 1
ATOM 715 C CA . LEU A 1 92 ? 3.766 -7.552 -13.457 1.00 92.62 92 LEU A CA 1
ATOM 716 C C . LEU A 1 92 ? 4.875 -8.483 -12.945 1.00 92.62 92 LEU A C 1
ATOM 718 O O . LEU A 1 92 ? 5.289 -9.403 -13.649 1.00 92.62 92 LEU A O 1
ATOM 722 N N . PHE A 1 93 ? 5.291 -8.298 -11.693 1.00 91.44 93 PHE A N 1
ATOM 723 C CA . PHE A 1 93 ? 6.199 -9.199 -10.982 1.00 91.44 93 PHE A CA 1
ATOM 724 C C . PHE A 1 93 ? 5.795 -9.341 -9.502 1.00 91.44 93 PHE A C 1
ATOM 726 O O . PHE A 1 93 ? 4.992 -8.568 -8.990 1.00 91.44 93 PHE A O 1
ATOM 733 N N . GLN A 1 94 ? 6.292 -10.381 -8.820 1.00 76.12 94 GLN A N 1
ATOM 734 C CA . GLN A 1 94 ? 6.070 -10.633 -7.378 1.00 76.12 94 GLN A CA 1
ATOM 735 C C . GLN A 1 94 ? 4.602 -10.767 -6.896 1.00 76.12 94 GLN A C 1
ATOM 737 O O . GLN A 1 94 ? 4.326 -10.647 -5.703 1.00 76.12 94 GLN A O 1
ATOM 742 N N . LEU A 1 95 ? 3.662 -11.133 -7.775 1.00 66.31 95 LEU A N 1
ATOM 743 C CA . LEU A 1 95 ? 2.239 -11.316 -7.422 1.00 66.31 95 LEU A CA 1
ATOM 744 C C . LEU A 1 95 ? 1.949 -12.437 -6.395 1.00 66.31 95 LEU A C 1
ATOM 746 O O . LEU A 1 95 ? 0.854 -12.470 -5.844 1.00 66.31 95 LEU A O 1
ATOM 750 N N . TRP A 1 96 ? 2.910 -13.331 -6.127 1.00 57.06 96 TRP A N 1
ATOM 751 C CA . TRP A 1 96 ? 2.715 -14.541 -5.304 1.00 57.06 96 TRP A CA 1
ATOM 752 C C . TRP A 1 96 ? 3.851 -14.837 -4.317 1.00 57.06 96 TRP A C 1
ATOM 754 O O . TRP A 1 96 ? 3.829 -15.871 -3.655 1.00 57.06 96 TRP A O 1
ATOM 764 N N . ARG A 1 97 ? 4.878 -13.980 -4.245 1.00 46.19 97 ARG A N 1
ATOM 765 C CA . ARG A 1 97 ? 5.947 -14.152 -3.255 1.00 46.19 97 ARG A CA 1
ATOM 766 C C . ARG A 1 97 ? 5.515 -13.473 -1.956 1.00 46.19 97 ARG A C 1
ATOM 768 O O . ARG A 1 97 ? 5.410 -12.242 -1.900 1.00 46.19 97 ARG A O 1
ATOM 775 N N . VAL A 1 98 ? 5.187 -14.332 -0.993 1.00 42.66 98 VAL A N 1
ATOM 776 C CA . VAL A 1 98 ? 5.124 -14.074 0.450 1.00 42.66 98 VAL A CA 1
ATOM 777 C C . VAL A 1 98 ? 6.521 -14.286 1.014 1.00 42.66 98 VAL A C 1
ATOM 779 O O . VAL A 1 98 ? 7.163 -15.270 0.571 1.00 42.66 98 VAL A O 1
#

Mean predicted aligned error: 7.18 Å

Radius of gyration: 15.5 Å; Cα contacts (8 Å, |Δi|>4): 132; chains: 1; bounding box: 35×51×32 Å

Sequence (98 aa):
MPKLKWRRWRKKGVDTGFKAVHPLTGEEIPVWAANFVLMEYGTGAVMAVPGHDQRDYEFASKYGLNIKPVILAADGSEPDLSQQALTEKGVLFQLWRV

Solvent-accessible surface area (backbone atoms only — not comparable to full-atom values): 6474 Å² total; per-residue (Å²): 134,83,81,80,78,78,87,72,74,77,90,49,69,46,79,66,83,48,69,46,68,39,92,90,77,67,46,79,41,80,42,65,52,44,79,86,61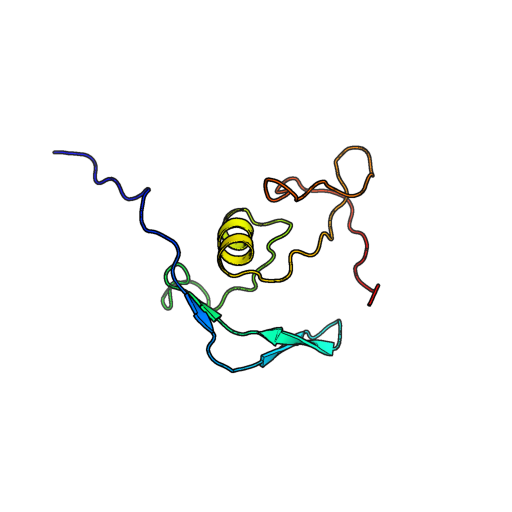,48,66,91,53,88,83,42,70,80,89,78,48,25,32,47,32,60,71,36,22,59,49,24,69,72,70,73,46,86,67,66,73,44,51,28,35,97,88,68,43,84,58,82,63,90,86,49,36,55,67,72,89,61,55,78,42,70,91,80,72,128

Secondary structure (DSSP, 8-state):
------TTPPP-EEEEEEEEE-TTT--EEEEEEETTS-TTSTTS-----TTT-HHHHHHHHHHT------B--TTSSPP--SSS---S---B--TT--